Protein AF-A0A0W8F3Y7-F1 (afdb_monomer_lite)

pLDDT: mean 77.77, std 23.6, range [29.72, 98.12]

Organism: NCBI:txid938273

Radius of gyration: 22.34 Å; chains: 1; bounding box: 71×64×34 Å

Sequence (129 aa):
MCTASTTAFIDRTITTGDDGIITVHLSLPEGMIGGIIELIPAGFEYLGTSHADDQTQQQGQRIRFAIIGENTVTYSLRGEGTPRITGSVLDLTTGEEEEIIPGQKSPAPAVILAGAITLAVLIFRRRYS

Foldseek 3Di:
DDDDPPPWQWAWEWEADPVQKIKIKIFTPAQFFWKKKKAWDPQKDWPFWPADPVQWDDDPRIIMGGDGRDRMIMTIMGGPDDTPMFIKIAGPVVRDIDRGNDHYDYDDPPPPPPDDDDDDDDPDDDDDD

Secondary structure (DSSP, 8-state):
----------EEEEEE-TTSEEEEEEE--TT-EEEEEEEPPTT-EEEEESS-GGGEEEETTEEEEEEES-SEEEEEEE-SS----EEEEEETTT--EES---EEEPPPP--------------------

Structure (mmCIF, N/CA/C/O backbone):
data_AF-A0A0W8F3Y7-F1
#
_entry.id   AF-A0A0W8F3Y7-F1
#
loop_
_atom_site.group_PDB
_atom_site.id
_atom_site.type_symbol
_atom_site.label_atom_id
_atom_site.label_alt_id
_atom_site.label_comp_id
_atom_site.label_asym_id
_atom_site.label_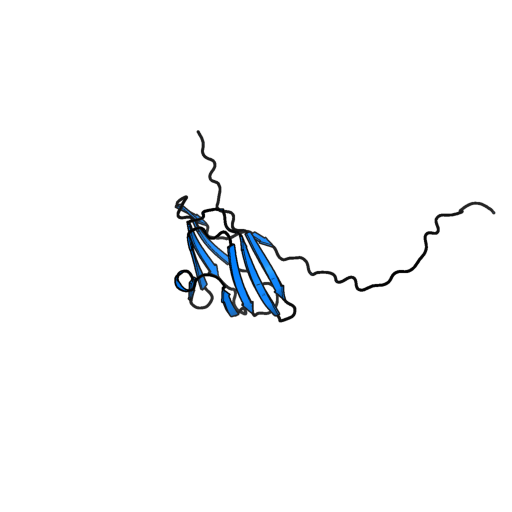entity_id
_atom_site.label_seq_id
_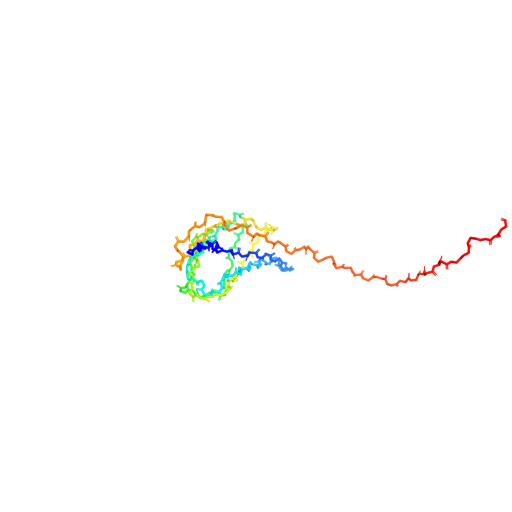atom_site.pdbx_PDB_ins_code
_atom_site.Cartn_x
_atom_site.Cartn_y
_atom_site.Cartn_z
_atom_site.occupancy
_atom_site.B_iso_or_equiv
_atom_site.auth_seq_id
_atom_site.auth_comp_id
_atom_site.auth_asym_id
_atom_site.auth_atom_id
_atom_site.pdbx_PDB_model_num
ATOM 1 N N . MET A 1 1 ? -23.951 21.459 18.114 1.00 46.59 1 MET A N 1
ATOM 2 C CA . MET A 1 1 ? -22.501 21.205 18.012 1.00 46.59 1 MET A CA 1
ATOM 3 C C . MET A 1 1 ? -22.260 20.813 16.568 1.00 46.59 1 MET A C 1
ATOM 5 O O . MET A 1 1 ? -22.844 19.828 16.145 1.00 46.59 1 MET A O 1
ATOM 9 N N . CYS A 1 2 ? -21.561 21.630 15.783 1.00 36.22 2 CYS A N 1
ATOM 10 C CA . CYS A 1 2 ? -21.225 21.263 14.408 1.00 36.22 2 CYS A CA 1
ATOM 11 C C . CYS A 1 2 ? -19.988 20.368 14.478 1.00 36.22 2 CYS A C 1
ATOM 13 O O . CYS A 1 2 ? -18.923 20.841 14.863 1.00 36.22 2 CYS A O 1
ATOM 15 N N . THR A 1 3 ? -20.136 19.079 14.199 1.00 40.56 3 THR A N 1
ATOM 16 C CA . THR A 1 3 ? -18.996 18.185 13.992 1.00 40.56 3 THR A CA 1
ATOM 17 C C . THR A 1 3 ? -18.361 18.556 12.658 1.00 40.56 3 THR A C 1
ATOM 19 O O . THR A 1 3 ? -19.031 18.529 11.628 1.00 40.56 3 THR A O 1
ATOM 22 N N . ALA A 1 4 ? -17.096 18.971 12.676 1.00 44.69 4 ALA A N 1
ATOM 23 C CA . ALA A 1 4 ? -16.308 19.049 11.455 1.00 44.69 4 ALA A CA 1
ATOM 24 C C . ALA A 1 4 ? -16.085 17.613 10.947 1.00 44.69 4 ALA A C 1
ATOM 26 O O . ALA A 1 4 ? -15.658 16.769 11.735 1.00 44.69 4 ALA A O 1
ATOM 27 N N . SER A 1 5 ? -16.405 17.333 9.676 1.00 39.34 5 SER A N 1
ATOM 28 C CA . SER A 1 5 ? -15.957 16.108 8.995 1.00 39.34 5 SER A CA 1
ATOM 29 C C . SER A 1 5 ? -14.438 16.156 8.931 1.00 39.34 5 SER A C 1
ATOM 31 O O . SER A 1 5 ? -13.870 17.015 8.254 1.00 39.34 5 SER A O 1
ATOM 33 N N . THR A 1 6 ? -13.782 15.274 9.674 1.00 42.25 6 THR A N 1
ATOM 34 C CA . THR A 1 6 ? -12.367 14.989 9.468 1.00 42.25 6 THR A CA 1
ATOM 35 C C . THR A 1 6 ? -12.306 13.960 8.353 1.00 42.25 6 THR A C 1
ATOM 37 O O . THR A 1 6 ? -12.417 12.770 8.619 1.00 42.25 6 THR A O 1
ATOM 40 N N . THR A 1 7 ? -12.162 14.438 7.118 1.00 50.47 7 THR A N 1
ATOM 41 C CA . THR A 1 7 ? -11.756 13.620 5.972 1.00 50.47 7 THR A CA 1
ATOM 42 C C . THR A 1 7 ? -10.598 12.704 6.380 1.00 50.47 7 THR A C 1
ATOM 44 O O . THR A 1 7 ? -9.612 13.172 6.962 1.00 50.47 7 THR A O 1
ATOM 47 N N . ALA A 1 8 ? -10.706 11.407 6.087 1.00 58.44 8 ALA A N 1
ATOM 48 C CA . ALA A 1 8 ? -9.638 10.438 6.302 1.00 58.44 8 ALA A CA 1
ATOM 49 C C . ALA A 1 8 ? -8.455 10.733 5.360 1.00 58.44 8 ALA A C 1
ATOM 51 O O . ALA A 1 8 ? -8.368 10.222 4.246 1.00 58.44 8 ALA A O 1
ATOM 52 N N . PHE A 1 9 ? -7.519 11.575 5.800 1.00 69.94 9 PHE A N 1
ATOM 53 C CA . PHE A 1 9 ? -6.305 11.856 5.037 1.00 69.94 9 PHE A CA 1
ATOM 54 C C . PHE A 1 9 ? -5.340 10.669 5.130 1.00 69.94 9 PHE A C 1
ATOM 56 O O . PHE A 1 9 ? -4.679 10.472 6.148 1.00 69.94 9 PHE A O 1
ATOM 63 N N . ILE A 1 10 ? -5.255 9.884 4.055 1.00 83.88 10 ILE A N 1
ATOM 64 C CA . ILE A 1 10 ? -4.193 8.890 3.864 1.00 83.88 10 ILE A CA 1
ATOM 65 C C . ILE A 1 10 ? -2.988 9.577 3.219 1.00 83.88 10 ILE A C 1
ATOM 67 O O . ILE A 1 10 ? -3.080 10.103 2.104 1.00 83.88 10 ILE A O 1
ATOM 71 N N . ASP A 1 11 ? -1.837 9.510 3.885 1.00 87.56 11 ASP A N 1
ATOM 72 C CA . ASP A 1 11 ? -0.567 9.979 3.330 1.00 87.56 11 ASP A CA 1
ATOM 73 C C . ASP A 1 11 ? 0.165 8.832 2.625 1.00 87.56 11 ASP A C 1
ATOM 75 O O . ASP A 1 11 ? 0.425 7.792 3.230 1.00 87.56 11 ASP A O 1
ATOM 79 N N . ARG A 1 12 ? 0.566 9.029 1.361 1.00 90.44 12 ARG A N 1
ATOM 80 C CA . ARG A 1 12 ? 1.399 8.077 0.609 1.00 90.44 12 ARG A CA 1
ATOM 81 C C . ARG A 1 12 ? 2.818 8.611 0.447 1.00 90.44 12 ARG A C 1
ATOM 83 O O . ARG A 1 12 ? 3.048 9.647 -0.182 1.00 90.44 12 ARG A O 1
ATOM 90 N N . THR A 1 13 ? 3.783 7.843 0.935 1.00 91.62 13 THR A N 1
ATOM 91 C CA . THR A 1 13 ? 5.215 8.064 0.700 1.00 91.62 13 THR A CA 1
ATOM 92 C C . THR A 1 13 ? 5.760 6.973 -0.216 1.00 91.62 13 THR A C 1
ATOM 94 O O . THR A 1 13 ? 5.465 5.798 -0.016 1.00 91.62 13 THR A O 1
ATOM 97 N N . ILE A 1 14 ? 6.540 7.349 -1.232 1.00 93.94 14 ILE A N 1
ATOM 98 C CA . ILE A 1 14 ? 7.084 6.411 -2.229 1.00 93.94 14 ILE A CA 1
ATOM 99 C C . ILE A 1 14 ? 8.604 6.497 -2.224 1.00 93.94 14 ILE A C 1
ATOM 101 O O . ILE A 1 14 ? 9.136 7.523 -2.617 1.00 93.94 14 ILE A O 1
ATOM 105 N N . THR A 1 15 ? 9.305 5.430 -1.859 1.00 94.38 15 THR A N 1
ATOM 106 C CA . THR A 1 15 ? 10.775 5.391 -1.835 1.00 94.38 15 THR A CA 1
ATOM 107 C C . THR A 1 15 ? 11.291 4.375 -2.842 1.00 94.38 15 THR A C 1
ATOM 109 O O . THR A 1 15 ? 10.844 3.234 -2.836 1.00 94.38 15 THR A O 1
ATOM 112 N N . THR A 1 16 ? 12.261 4.758 -3.668 1.00 94.75 16 THR A N 1
ATOM 113 C CA . THR A 1 16 ? 12.959 3.833 -4.573 1.00 94.75 16 THR A CA 1
ATOM 114 C C . THR A 1 16 ? 14.293 3.430 -3.952 1.00 94.75 16 THR A C 1
ATOM 116 O O . THR A 1 16 ? 15.091 4.301 -3.608 1.00 94.75 16 THR A O 1
ATOM 119 N N . GLY A 1 17 ? 14.511 2.128 -3.776 1.00 89.62 17 GLY A N 1
ATOM 120 C CA . GLY A 1 17 ? 15.787 1.563 -3.345 1.00 89.62 17 GLY A CA 1
ATOM 121 C C . GLY A 1 17 ? 16.794 1.466 -4.492 1.00 89.62 17 GLY A C 1
ATOM 122 O O . GLY A 1 17 ? 16.425 1.475 -5.667 1.00 89.62 17 GLY A O 1
ATOM 123 N N . ASP A 1 18 ? 18.076 1.331 -4.147 1.00 87.94 18 ASP A N 1
ATOM 124 C CA . ASP A 1 18 ? 19.169 1.164 -5.121 1.00 87.94 18 ASP A CA 1
ATOM 125 C C . ASP A 1 18 ? 19.051 -0.141 -5.938 1.00 87.94 18 ASP A C 1
ATOM 127 O O . ASP A 1 18 ? 19.656 -0.286 -6.997 1.00 87.94 18 ASP A O 1
ATOM 131 N N . ASP A 1 19 ? 18.250 -1.091 -5.454 1.00 88.62 19 ASP A N 1
ATOM 132 C CA . ASP A 1 19 ? 17.902 -2.357 -6.103 1.00 88.62 19 ASP A CA 1
ATOM 133 C C . ASP A 1 19 ? 16.739 -2.237 -7.109 1.00 88.62 19 ASP A C 1
ATOM 135 O O . ASP A 1 19 ? 16.311 -3.238 -7.693 1.00 88.62 19 ASP A O 1
ATOM 139 N N . GLY A 1 20 ? 16.212 -1.025 -7.309 1.00 86.94 20 GLY A N 1
ATOM 140 C CA . GLY A 1 20 ? 15.066 -0.759 -8.175 1.00 86.94 20 GLY A CA 1
ATOM 141 C C . GLY A 1 20 ? 13.725 -1.201 -7.583 1.00 86.94 20 GLY A C 1
ATOM 142 O O . GLY A 1 20 ? 12.715 -1.194 -8.291 1.00 86.94 20 GLY A O 1
ATO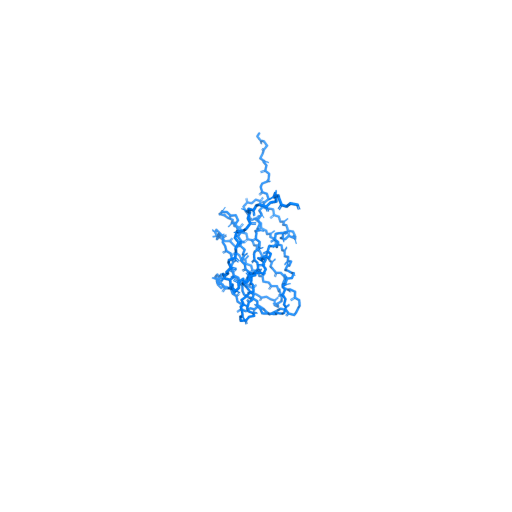M 143 N N . ILE A 1 21 ? 13.681 -1.592 -6.303 1.00 96.25 21 ILE A N 1
ATOM 144 C CA . ILE A 1 21 ? 12.427 -1.862 -5.601 1.00 96.25 21 ILE A CA 1
ATOM 145 C C . ILE A 1 21 ? 11.837 -0.541 -5.120 1.00 96.25 21 ILE A C 1
ATOM 147 O O . ILE A 1 21 ? 12.481 0.267 -4.452 1.00 96.25 21 ILE A O 1
ATOM 151 N N . ILE A 1 22 ? 10.568 -0.327 -5.444 1.00 97.31 22 ILE A N 1
ATOM 152 C CA . ILE A 1 22 ? 9.806 0.836 -5.013 1.00 97.31 22 ILE A CA 1
ATOM 153 C C . ILE A 1 22 ? 8.960 0.418 -3.817 1.00 97.31 22 ILE A C 1
ATOM 155 O O . ILE A 1 22 ? 8.085 -0.433 -3.936 1.00 97.31 22 ILE A O 1
ATOM 159 N N . THR A 1 23 ? 9.206 1.022 -2.664 1.00 97.12 23 THR A N 1
ATOM 160 C CA . THR A 1 23 ? 8.409 0.833 -1.452 1.00 97.12 23 THR A CA 1
ATOM 161 C C . THR A 1 23 ? 7.376 1.944 -1.348 1.00 97.12 23 THR A C 1
ATOM 163 O O . THR A 1 23 ? 7.725 3.124 -1.324 1.00 97.12 23 THR A O 1
ATOM 166 N N . VAL A 1 24 ? 6.105 1.568 -1.261 1.00 96.12 24 VAL A N 1
ATOM 167 C CA . VAL A 1 24 ? 4.989 2.478 -1.012 1.00 96.12 24 VAL A CA 1
ATOM 168 C C . VAL A 1 24 ? 4.526 2.295 0.424 1.00 96.12 24 VAL A C 1
ATOM 170 O O . VAL A 1 24 ? 4.165 1.190 0.827 1.00 96.12 24 VAL A O 1
ATOM 173 N N . HIS A 1 25 ? 4.540 3.381 1.188 1.00 95.12 25 HIS A N 1
ATOM 174 C CA . HIS A 1 25 ? 4.088 3.427 2.571 1.00 95.12 25 HIS A CA 1
ATOM 175 C C . HIS A 1 25 ? 2.852 4.319 2.676 1.00 95.12 25 HIS A C 1
ATOM 177 O O . HIS A 1 25 ? 2.906 5.493 2.301 1.00 95.12 25 HIS A O 1
ATOM 183 N N . LEU A 1 26 ? 1.756 3.749 3.166 1.00 93.69 26 LEU A N 1
ATOM 184 C CA . LEU A 1 26 ? 0.517 4.445 3.483 1.00 93.69 26 LEU A CA 1
ATOM 185 C C . LEU A 1 26 ? 0.453 4.664 4.991 1.00 93.69 26 LEU A C 1
ATOM 187 O O . LEU A 1 26 ? 0.490 3.686 5.737 1.00 93.69 26 LEU A O 1
ATOM 191 N N . SER A 1 27 ? 0.330 5.917 5.418 1.00 91.81 27 SER A N 1
ATOM 192 C CA . SER A 1 27 ? -0.015 6.270 6.797 1.00 91.81 27 SER A CA 1
ATOM 193 C C . SER A 1 27 ? -1.520 6.480 6.890 1.00 91.81 27 SER A C 1
ATOM 195 O O . SER A 1 27 ? -2.092 7.225 6.092 1.00 91.81 27 SER A O 1
ATOM 197 N N . LEU A 1 28 ? -2.149 5.815 7.854 1.00 90.12 28 LEU A N 1
ATOM 198 C CA . LEU A 1 28 ? -3.596 5.757 8.024 1.00 90.12 28 LEU A CA 1
ATOM 199 C C . LEU A 1 28 ? -4.018 6.481 9.311 1.00 90.12 28 LEU A C 1
ATOM 201 O O . LEU A 1 28 ? -3.256 6.477 10.288 1.00 90.12 28 LEU A O 1
ATOM 205 N N . PRO A 1 29 ? -5.224 7.075 9.352 1.00 87.56 29 PRO A N 1
ATOM 206 C CA . PRO A 1 29 ? -5.797 7.597 10.586 1.00 87.56 29 PRO A CA 1
ATOM 207 C C . PRO A 1 29 ? -5.847 6.535 11.693 1.00 87.56 29 PRO A C 1
ATOM 209 O O . PRO A 1 29 ? -6.061 5.348 11.441 1.00 87.56 29 PRO A O 1
ATOM 212 N N . GLU A 1 30 ? -5.666 6.961 12.942 1.00 88.94 30 GLU A N 1
ATOM 213 C CA . GLU A 1 30 ? -5.750 6.055 14.086 1.00 88.94 30 GLU A CA 1
ATOM 214 C C . GLU A 1 30 ? -7.151 5.446 14.213 1.00 88.94 30 GLU A C 1
ATOM 216 O O . GLU A 1 30 ? -8.152 6.160 14.198 1.00 88.94 30 GLU A O 1
ATOM 221 N N . GLY A 1 31 ? -7.217 4.118 14.351 1.00 88.44 31 GLY A N 1
ATOM 222 C CA . GLY A 1 31 ? -8.478 3.400 14.534 1.00 88.44 31 GLY A CA 1
ATOM 223 C C . GLY A 1 31 ? -9.353 3.316 13.283 1.00 88.44 31 GLY A C 1
ATOM 224 O O . GLY A 1 31 ? -10.522 2.950 13.402 1.00 88.44 31 GLY A O 1
ATOM 225 N N . MET A 1 32 ? -8.814 3.636 12.101 1.00 88.44 32 MET A N 1
ATOM 226 C CA . MET A 1 32 ? -9.540 3.508 10.839 1.00 88.44 32 MET A CA 1
ATOM 227 C C . MET A 1 32 ? -10.046 2.072 10.642 1.00 88.44 32 MET A C 1
ATOM 229 O O . MET A 1 32 ? -9.311 1.102 10.826 1.00 88.44 32 MET A O 1
ATOM 233 N N . ILE A 1 33 ? -11.304 1.940 10.224 1.00 93.38 33 ILE A N 1
ATOM 234 C CA . ILE A 1 33 ? -11.889 0.679 9.764 1.00 93.38 33 ILE A CA 1
ATOM 235 C C . ILE A 1 33 ? -12.440 0.949 8.375 1.00 93.38 33 ILE A C 1
ATOM 237 O O . ILE A 1 33 ? -13.236 1.868 8.208 1.00 93.38 33 ILE A O 1
ATOM 241 N N . GLY A 1 34 ? -12.021 0.190 7.367 1.00 93.25 34 GLY A N 1
ATOM 242 C CA . GLY A 1 34 ? -12.340 0.564 5.998 1.00 93.25 34 GLY A CA 1
ATOM 243 C C . GLY A 1 34 ? -11.687 -0.273 4.915 1.00 93.25 34 GLY A C 1
ATOM 244 O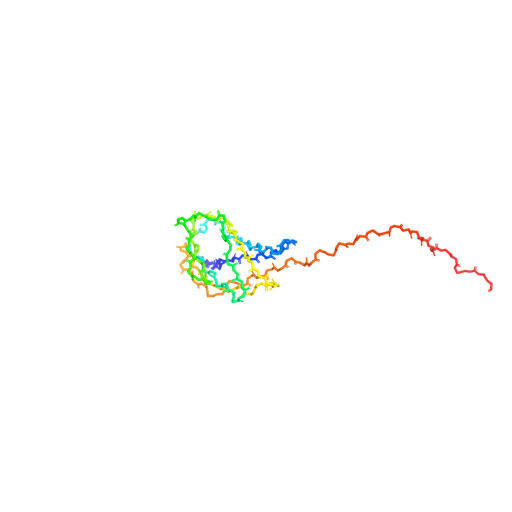 O . GLY A 1 34 ? -11.191 -1.374 5.149 1.00 93.25 34 GLY A O 1
ATOM 245 N N . GLY A 1 35 ? -11.710 0.272 3.703 1.00 93.25 35 GLY A N 1
ATOM 246 C CA . GLY A 1 35 ? -11.087 -0.316 2.528 1.00 93.25 35 GLY A CA 1
ATOM 247 C C . GLY A 1 35 ? -10.245 0.701 1.772 1.00 93.25 35 GLY A C 1
ATOM 248 O O . GLY A 1 35 ? -10.648 1.849 1.609 1.00 93.25 35 GLY A O 1
ATOM 249 N N . ILE A 1 36 ? -9.095 0.262 1.271 1.00 94.19 36 ILE A N 1
ATOM 250 C CA . ILE A 1 36 ? -8.241 1.046 0.375 1.00 94.19 36 ILE A CA 1
ATOM 251 C C . ILE A 1 36 ? -8.090 0.271 -0.927 1.00 94.19 36 ILE A C 1
ATOM 253 O O . ILE A 1 36 ? -7.740 -0.910 -0.920 1.00 94.19 36 ILE A O 1
ATOM 257 N N . ILE A 1 37 ? -8.335 0.934 -2.053 1.00 94.94 37 ILE A N 1
ATOM 258 C CA . ILE A 1 37 ? -8.081 0.391 -3.384 1.00 94.94 37 ILE A CA 1
ATOM 259 C C . ILE A 1 37 ? -6.933 1.176 -4.002 1.00 94.94 37 ILE A C 1
ATOM 261 O O . ILE A 1 37 ? -7.083 2.361 -4.263 1.00 94.94 37 ILE A O 1
ATOM 265 N N . GLU A 1 38 ? -5.824 0.504 -4.303 1.00 94.50 38 GLU A N 1
ATOM 266 C CA . GLU A 1 38 ? -4.702 1.068 -5.056 1.00 94.50 38 GLU A CA 1
ATOM 267 C C . GLU A 1 38 ? -4.728 0.557 -6.502 1.00 94.50 38 GLU A C 1
ATOM 269 O O . GLU A 1 38 ? -4.843 -0.643 -6.767 1.00 94.50 38 GLU A O 1
ATOM 274 N N . LEU A 1 39 ? -4.620 1.477 -7.455 1.00 95.00 39 LEU A N 1
ATOM 275 C CA . LEU A 1 39 ? -4.496 1.222 -8.885 1.00 95.00 39 LEU A CA 1
ATOM 276 C C . LEU A 1 39 ? -3.060 1.519 -9.310 1.00 95.00 39 LEU A C 1
ATOM 278 O O . LEU A 1 39 ? -2.634 2.675 -9.416 1.00 95.00 39 LEU A O 1
ATOM 282 N N . ILE A 1 40 ? -2.325 0.444 -9.563 1.00 95.88 40 ILE A N 1
ATOM 283 C CA . ILE A 1 40 ? -0.940 0.474 -10.009 1.00 95.88 40 ILE A CA 1
ATOM 284 C C . ILE A 1 40 ? -0.900 0.826 -11.502 1.00 95.88 40 ILE A C 1
ATOM 286 O O . ILE A 1 40 ? -1.600 0.198 -12.298 1.00 95.88 40 ILE A O 1
ATOM 290 N N . PRO A 1 41 ? -0.110 1.829 -11.919 1.00 95.19 41 PRO A N 1
ATOM 291 C CA . PRO A 1 41 ? 0.001 2.174 -13.329 1.00 95.19 41 PRO A CA 1
ATOM 292 C C . PRO A 1 41 ? 0.675 1.052 -14.130 1.00 95.19 41 PRO A C 1
ATOM 294 O O . PRO A 1 41 ? 1.503 0.298 -13.618 1.00 95.19 41 PRO A O 1
ATOM 297 N N . ALA A 1 42 ? 0.352 0.967 -15.421 1.00 95.25 42 ALA A N 1
ATOM 298 C CA . ALA A 1 42 ? 1.030 0.053 -16.333 1.00 95.25 42 ALA A CA 1
ATOM 299 C C . ALA A 1 42 ? 2.551 0.298 -16.344 1.00 95.25 42 ALA A C 1
ATOM 301 O O . ALA A 1 42 ? 3.011 1.430 -16.196 1.00 95.25 42 ALA A O 1
ATOM 302 N N . GLY A 1 43 ? 3.326 -0.771 -16.540 1.00 95.38 43 GLY A N 1
ATOM 303 C CA . GLY A 1 43 ? 4.791 -0.730 -16.453 1.00 95.38 43 GLY A CA 1
ATOM 304 C C . GLY A 1 43 ? 5.343 -0.933 -15.040 1.00 95.38 43 GLY A C 1
ATOM 305 O O . GLY A 1 43 ? 6.558 -1.024 -14.889 1.00 95.38 43 GLY A O 1
ATOM 306 N N . PHE A 1 44 ? 4.470 -1.061 -14.034 1.00 96.62 44 PHE A N 1
ATOM 307 C CA . PHE A 1 44 ? 4.842 -1.438 -12.676 1.00 96.62 44 PHE A CA 1
ATOM 308 C C . PHE A 1 44 ? 4.249 -2.800 -12.306 1.00 96.62 44 PHE A C 1
ATOM 310 O O . PHE A 1 44 ? 3.081 -3.091 -12.569 1.00 96.62 44 PHE A O 1
ATOM 317 N N . GLU A 1 45 ? 5.071 -3.632 -11.682 1.00 96.62 45 GLU A N 1
ATOM 318 C CA . GLU A 1 45 ? 4.728 -4.950 -11.162 1.00 96.62 45 GLU A CA 1
ATOM 319 C C . GLU A 1 45 ? 4.550 -4.870 -9.646 1.00 96.62 45 GLU A C 1
ATOM 321 O O . GLU A 1 45 ? 5.378 -4.279 -8.956 1.00 96.62 45 GLU A O 1
ATOM 326 N N . TYR A 1 46 ? 3.483 -5.469 -9.121 1.00 97.44 46 TYR A N 1
ATOM 327 C CA . TYR A 1 46 ? 3.285 -5.620 -7.682 1.00 97.44 46 TYR A CA 1
ATOM 328 C C . TYR A 1 46 ? 4.079 -6.818 -7.162 1.00 97.44 46 TYR A C 1
ATOM 330 O O . TYR A 1 46 ? 3.880 -7.935 -7.634 1.00 97.44 46 TYR A O 1
ATOM 338 N N . LEU A 1 47 ? 4.962 -6.583 -6.190 1.00 97.31 47 LEU A N 1
ATOM 339 C CA . LEU A 1 47 ? 5.829 -7.615 -5.613 1.00 97.31 47 LEU A CA 1
ATOM 340 C C . LEU A 1 47 ? 5.265 -8.231 -4.328 1.00 97.31 47 LEU A C 1
ATOM 342 O O . LEU A 1 47 ? 5.712 -9.302 -3.926 1.00 97.31 47 LEU A O 1
ATOM 346 N N . GLY A 1 48 ? 4.320 -7.554 -3.674 1.00 96.94 48 GLY A N 1
ATOM 347 C CA . GLY A 1 48 ? 3.725 -8.008 -2.419 1.00 96.94 48 GLY A CA 1
ATOM 348 C C . GLY A 1 48 ? 3.549 -6.895 -1.391 1.00 96.94 48 GLY A C 1
ATOM 349 O O . GLY A 1 48 ? 3.847 -5.724 -1.636 1.00 96.94 48 GLY A O 1
ATOM 350 N N . THR A 1 49 ? 3.059 -7.281 -0.219 1.00 97.88 49 THR A N 1
ATOM 351 C CA . THR A 1 49 ? 2.833 -6.414 0.940 1.00 97.88 49 THR A CA 1
ATOM 352 C C . THR A 1 49 ? 3.211 -7.147 2.220 1.00 97.88 49 THR A C 1
ATOM 354 O O . THR A 1 49 ? 3.266 -8.372 2.240 1.00 97.88 49 THR A O 1
ATOM 357 N N . SER A 1 50 ? 3.470 -6.394 3.288 1.00 91.44 50 SER A N 1
ATOM 358 C CA . SER A 1 50 ? 3.528 -6.940 4.647 1.00 91.44 50 SER A CA 1
ATOM 359 C C . SER A 1 50 ? 2.157 -6.992 5.331 1.00 91.44 50 SER A C 1
ATOM 361 O O . SER A 1 50 ? 2.081 -7.407 6.485 1.00 91.44 50 SER A O 1
ATOM 363 N N . HIS A 1 51 ? 1.104 -6.495 4.674 1.00 96.19 51 HIS A N 1
ATOM 364 C CA . HIS A 1 51 ? -0.267 -6.561 5.177 1.00 96.19 51 HIS A CA 1
ATOM 365 C C . HIS A 1 51 ? -0.761 -8.008 5.209 1.00 96.19 51 HIS A C 1
ATOM 367 O O . HIS A 1 51 ? -0.258 -8.846 4.462 1.00 96.19 51 HIS A O 1
ATOM 373 N N . ALA A 1 52 ? -1.727 -8.311 6.075 1.00 96.00 52 ALA A N 1
ATOM 374 C CA . ALA A 1 52 ? -2.200 -9.681 6.232 1.00 96.00 52 ALA A CA 1
ATOM 375 C C . ALA A 1 52 ? -2.824 -10.213 4.926 1.00 96.00 52 ALA A C 1
ATOM 377 O O . ALA A 1 52 ? -3.557 -9.499 4.231 1.00 96.00 52 ALA A O 1
ATOM 378 N N . ASP A 1 53 ? -2.531 -11.472 4.590 1.00 94.69 53 ASP A N 1
ATOM 379 C CA . ASP A 1 53 ? -2.971 -12.099 3.334 1.00 94.69 53 ASP A CA 1
ATOM 380 C C . ASP A 1 53 ? -4.501 -12.207 3.240 1.00 94.69 53 ASP A C 1
ATOM 382 O O . ASP A 1 53 ? -5.073 -12.073 2.163 1.00 94.69 53 ASP A O 1
ATOM 386 N N . ASP A 1 54 ? -5.187 -12.416 4.365 1.00 96.25 54 ASP A N 1
ATOM 387 C CA . ASP A 1 54 ? -6.652 -12.467 4.449 1.00 96.25 54 ASP A CA 1
ATOM 388 C C . ASP A 1 54 ? -7.314 -11.079 4.421 1.00 96.25 54 ASP A C 1
ATOM 390 O O . ASP A 1 54 ? -8.526 -10.967 4.230 1.00 96.25 54 ASP A O 1
ATOM 394 N N . GLN A 1 55 ? -6.512 -10.022 4.542 1.00 97.25 55 GLN A N 1
ATOM 395 C CA . GLN A 1 55 ? -6.917 -8.624 4.427 1.00 97.25 55 GLN A CA 1
ATOM 396 C C . GLN A 1 55 ? -6.406 -7.967 3.136 1.00 97.25 55 GLN A C 1
ATOM 398 O O . GLN A 1 55 ? -6.611 -6.769 2.932 1.00 97.25 55 GLN A O 1
ATOM 403 N N . THR A 1 56 ? -5.761 -8.726 2.246 1.00 98.06 56 THR A N 1
ATOM 404 C CA . THR A 1 56 ? -5.202 -8.217 0.991 1.00 98.06 56 THR A CA 1
ATOM 405 C C . THR A 1 56 ? -5.724 -9.013 -0.194 1.00 98.06 56 THR A C 1
ATOM 407 O O . THR A 1 56 ? -5.732 -10.238 -0.201 1.00 98.06 56 THR A O 1
ATOM 410 N N . GLN A 1 57 ? -6.106 -8.322 -1.264 1.00 98.00 57 GLN A N 1
ATOM 411 C CA . GLN A 1 57 ? -6.398 -8.967 -2.537 1.00 98.00 57 GLN A CA 1
ATOM 412 C C . GLN A 1 57 ? -5.757 -8.208 -3.692 1.00 98.00 57 GLN A C 1
ATOM 414 O O . GLN A 1 57 ? -6.037 -7.031 -3.910 1.00 98.00 57 GLN A O 1
ATOM 419 N N . GLN A 1 58 ? -4.983 -8.915 -4.511 1.00 97.25 58 GLN A N 1
ATOM 420 C CA . GLN A 1 58 ? -4.514 -8.411 -5.795 1.00 97.25 58 GLN A CA 1
ATOM 421 C C . GLN A 1 58 ? -5.372 -8.968 -6.942 1.00 97.25 58 GLN A C 1
ATOM 423 O O . GLN A 1 58 ? -5.627 -10.167 -7.035 1.00 97.25 58 GLN A O 1
ATOM 428 N N . GLN A 1 59 ? -5.778 -8.095 -7.861 1.00 96.69 59 GLN A N 1
ATOM 429 C CA . GLN A 1 59 ? -6.398 -8.452 -9.132 1.00 96.69 59 GLN A CA 1
ATOM 430 C C . GLN A 1 59 ? -5.778 -7.613 -10.257 1.00 96.69 59 GLN A C 1
ATOM 432 O O . GLN A 1 59 ? -6.198 -6.486 -10.529 1.00 96.69 59 GLN A O 1
ATOM 437 N N . GLY A 1 60 ? -4.761 -8.165 -10.921 1.00 95.06 60 GLY A N 1
ATOM 438 C CA . GLY A 1 60 ? -3.993 -7.437 -11.931 1.00 95.06 60 GLY A CA 1
ATOM 439 C C . GLY A 1 60 ? -3.276 -6.231 -11.319 1.00 95.06 60 GLY A C 1
ATOM 440 O O . GLY A 1 60 ? -2.493 -6.387 -10.386 1.00 95.06 60 GLY A O 1
ATOM 441 N N . GLN A 1 61 ? -3.566 -5.038 -11.840 1.00 95.88 61 GLN A N 1
ATOM 442 C CA . GLN A 1 61 ? -3.038 -3.755 -11.353 1.00 95.88 61 GLN A CA 1
ATOM 443 C C . GLN A 1 61 ? -3.831 -3.165 -10.178 1.00 95.88 61 GLN A C 1
ATOM 445 O O . GLN A 1 61 ? -3.490 -2.096 -9.685 1.00 95.88 61 GLN A O 1
ATOM 450 N N . ARG A 1 62 ? -4.905 -3.822 -9.734 1.00 97.00 62 ARG A N 1
ATOM 451 C CA . ARG A 1 62 ? -5.715 -3.364 -8.607 1.00 97.00 62 ARG A CA 1
ATOM 452 C C . ARG A 1 62 ? -5.343 -4.139 -7.351 1.00 97.00 62 ARG A C 1
ATOM 454 O O . ARG A 1 62 ? -5.423 -5.365 -7.356 1.00 97.00 62 ARG A O 1
ATOM 461 N N . ILE A 1 63 ? -5.009 -3.431 -6.281 1.00 97.69 63 ILE A N 1
ATOM 462 C CA . ILE A 1 63 ? -4.762 -3.993 -4.953 1.00 97.69 63 ILE A CA 1
ATOM 463 C C . ILE A 1 63 ? -5.857 -3.477 -4.026 1.00 97.69 63 ILE A C 1
ATOM 465 O O . ILE A 1 63 ? -6.205 -2.301 -4.074 1.00 97.69 63 ILE A O 1
ATOM 469 N N . ARG A 1 64 ? -6.432 -4.360 -3.217 1.00 97.56 64 ARG A N 1
ATOM 470 C CA . ARG A 1 64 ? -7.446 -4.033 -2.216 1.00 97.56 64 ARG A CA 1
ATOM 471 C C . ARG A 1 64 ? -6.895 -4.393 -0.846 1.00 97.56 64 ARG A C 1
ATOM 473 O O . ARG A 1 64 ? -6.454 -5.526 -0.665 1.00 97.56 64 ARG A O 1
ATOM 480 N N . PHE A 1 65 ? -6.956 -3.453 0.083 1.00 97.56 65 PHE A N 1
ATOM 481 C CA . PHE A 1 65 ? -6.609 -3.648 1.484 1.00 97.56 65 PHE A CA 1
ATOM 482 C C . PHE A 1 65 ? -7.863 -3.461 2.332 1.00 97.56 65 PHE A C 1
ATOM 484 O O . PHE A 1 65 ? -8.552 -2.449 2.195 1.00 97.56 65 PHE A O 1
ATOM 491 N N . ALA A 1 66 ? -8.159 -4.430 3.191 1.00 97.50 66 ALA A N 1
ATOM 492 C CA . ALA A 1 66 ? -9.093 -4.265 4.293 1.00 97.50 66 ALA A CA 1
ATOM 493 C C . ALA A 1 66 ? -8.321 -3.723 5.499 1.00 97.50 66 ALA A C 1
ATOM 495 O O . ALA A 1 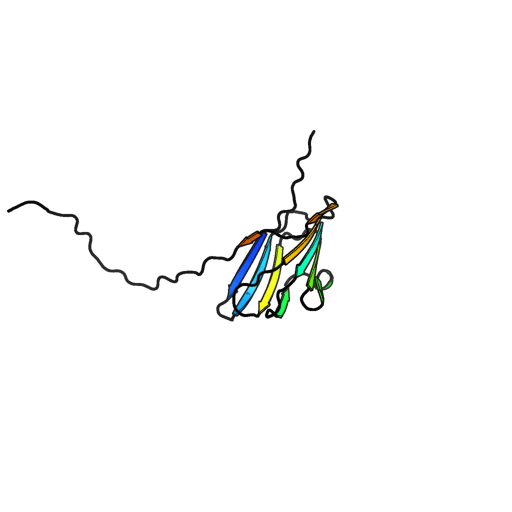66 ? -7.293 -4.290 5.867 1.00 97.50 66 ALA A O 1
ATOM 496 N N . ILE A 1 67 ? -8.813 -2.633 6.082 1.00 95.56 67 ILE A N 1
ATOM 497 C CA . ILE A 1 67 ? -8.217 -1.969 7.241 1.00 95.56 67 ILE A CA 1
ATOM 498 C C . ILE A 1 67 ? -9.119 -2.214 8.450 1.00 95.56 67 ILE A C 1
ATOM 500 O O . ILE A 1 67 ? -10.316 -1.919 8.411 1.00 95.56 67 ILE A O 1
ATOM 504 N N . ILE A 1 68 ? -8.551 -2.775 9.510 1.00 95.00 68 ILE A N 1
ATOM 505 C CA . ILE A 1 68 ? -9.182 -3.119 10.782 1.00 95.00 68 ILE A CA 1
ATOM 506 C C . ILE A 1 68 ? -8.305 -2.581 11.926 1.00 95.00 68 ILE A C 1
ATOM 508 O O . ILE A 1 68 ? -7.830 -3.313 12.794 1.00 95.00 68 ILE A O 1
ATOM 512 N N . GLY A 1 69 ? -8.110 -1.262 11.936 1.00 92.44 69 GLY A N 1
ATOM 513 C CA . GLY A 1 69 ? -7.375 -0.548 12.976 1.00 92.44 69 GLY A CA 1
ATOM 514 C C . GLY A 1 69 ? -5.868 -0.438 12.745 1.00 92.44 69 GLY A C 1
ATOM 515 O O . GLY A 1 69 ? -5.175 0.083 13.619 1.00 92.44 69 GLY A O 1
ATOM 516 N N . GLU A 1 70 ? -5.340 -0.891 11.604 1.00 93.88 70 GLU A N 1
ATOM 517 C CA . GLU A 1 70 ? -3.939 -0.664 11.262 1.00 93.88 70 GLU A CA 1
ATOM 518 C C . GLU A 1 70 ? -3.670 0.826 11.030 1.00 93.88 70 GLU A C 1
ATOM 520 O O . GLU A 1 70 ? -4.461 1.550 10.430 1.00 93.88 70 GLU A O 1
ATOM 525 N N . ASN A 1 71 ? -2.498 1.282 11.468 1.00 92.94 71 ASN A N 1
ATOM 526 C CA . ASN A 1 71 ? -2.045 2.655 11.242 1.00 92.94 71 ASN A CA 1
ATOM 527 C C . ASN A 1 71 ? -1.209 2.802 9.969 1.00 92.94 71 ASN A C 1
ATOM 529 O O . ASN A 1 71 ? -0.921 3.920 9.547 1.00 92.94 71 ASN A O 1
ATOM 533 N N . THR A 1 72 ? -0.761 1.689 9.386 1.00 93.75 72 THR A N 1
ATOM 534 C CA . THR A 1 72 ? 0.118 1.707 8.219 1.00 93.75 72 THR A CA 1
ATOM 535 C C . THR A 1 72 ? -0.111 0.509 7.320 1.00 93.75 72 THR A C 1
ATOM 537 O O . THR A 1 72 ? -0.260 -0.606 7.817 1.00 93.75 72 THR A O 1
ATOM 540 N N . VAL A 1 73 ? 0.020 0.716 6.013 1.00 95.75 73 VAL A N 1
ATOM 541 C CA . VAL A 1 73 ? 0.149 -0.358 5.019 1.00 95.75 73 VAL A CA 1
ATOM 542 C C . VAL A 1 73 ? 1.413 -0.115 4.208 1.00 95.75 73 VAL A C 1
ATOM 544 O O . VAL A 1 73 ? 1.679 1.006 3.780 1.00 95.75 73 VAL A O 1
ATOM 547 N N . THR A 1 74 ? 2.208 -1.162 3.986 1.00 97.25 74 THR A N 1
ATOM 548 C CA . THR A 1 74 ? 3.415 -1.081 3.152 1.00 97.25 74 THR A CA 1
ATOM 549 C C . THR A 1 74 ? 3.368 -2.133 2.060 1.00 97.25 74 THR A C 1
ATOM 551 O O . THR A 1 74 ? 3.109 -3.307 2.329 1.00 97.25 74 THR A O 1
ATOM 554 N N . TYR A 1 75 ? 3.636 -1.729 0.824 1.00 97.94 75 TYR A N 1
ATOM 555 C CA . TYR A 1 75 ? 3.743 -2.651 -0.298 1.00 97.94 75 TYR A CA 1
ATOM 556 C C . TYR A 1 75 ? 4.871 -2.276 -1.249 1.00 97.94 75 TYR A C 1
ATOM 558 O O . TYR A 1 75 ? 5.347 -1.141 -1.267 1.00 97.94 75 TYR A O 1
ATOM 566 N N . SER A 1 76 ? 5.306 -3.255 -2.034 1.00 98.12 76 SER A N 1
ATOM 567 C CA . SER A 1 76 ? 6.454 -3.123 -2.920 1.00 98.12 76 SER A CA 1
ATOM 568 C C . SER A 1 76 ? 6.046 -3.276 -4.376 1.00 98.12 76 SER A C 1
ATOM 570 O O . SER A 1 76 ? 5.236 -4.133 -4.732 1.00 98.12 76 SER A O 1
ATOM 572 N N . LEU A 1 77 ? 6.643 -2.444 -5.221 1.00 98.06 77 LEU A N 1
ATOM 573 C CA . LEU A 1 77 ? 6.507 -2.463 -6.667 1.00 98.06 77 LEU A CA 1
ATOM 574 C C . LEU A 1 77 ? 7.885 -2.600 -7.323 1.00 98.06 77 LEU A C 1
ATOM 576 O O . LEU A 1 77 ? 8.910 -2.255 -6.733 1.00 98.06 77 LEU A O 1
ATOM 580 N N . ARG A 1 78 ? 7.901 -3.037 -8.579 1.00 96.94 78 ARG A N 1
ATOM 581 C CA . ARG A 1 78 ? 9.057 -2.955 -9.477 1.00 96.94 78 ARG A CA 1
ATOM 582 C C . ARG A 1 78 ? 8.659 -2.233 -10.753 1.00 96.94 78 ARG A C 1
ATOM 584 O O . ARG A 1 78 ? 7.602 -2.511 -11.304 1.00 96.94 78 ARG A O 1
ATOM 591 N N . GLY A 1 79 ? 9.504 -1.329 -11.227 1.00 94.31 79 GLY A N 1
ATOM 592 C CA . GLY A 1 79 ? 9.287 -0.578 -12.459 1.00 94.31 79 GLY A CA 1
ATOM 593 C C . GLY A 1 79 ? 10.269 0.581 -12.572 1.00 94.31 79 GLY A C 1
ATOM 594 O O . GLY A 1 79 ? 11.034 0.846 -11.648 1.00 94.31 79 GLY A O 1
ATOM 595 N N . GLU A 1 80 ? 10.239 1.271 -13.705 1.00 92.50 80 GLU A N 1
ATOM 596 C CA . GLU A 1 80 ? 11.123 2.407 -13.967 1.00 92.50 80 GLU A CA 1
ATOM 597 C C . GLU A 1 80 ? 10.479 3.727 -13.521 1.00 92.50 80 GLU A C 1
ATOM 599 O O . GLU A 1 80 ? 9.347 4.048 -13.891 1.00 92.50 80 GLU A O 1
ATOM 604 N N . GLY A 1 81 ? 11.227 4.530 -12.762 1.00 90.25 81 GLY A N 1
ATOM 605 C CA . GLY A 1 81 ? 10.785 5.841 -12.283 1.00 90.25 81 GLY A CA 1
ATOM 606 C C . GLY A 1 81 ? 9.805 5.792 -11.103 1.00 90.25 81 GLY A C 1
ATOM 607 O O . GLY A 1 81 ? 9.709 4.808 -10.374 1.00 90.25 81 GLY A O 1
ATOM 608 N N . THR A 1 82 ? 9.093 6.900 -10.880 1.00 90.62 82 THR A N 1
ATOM 609 C CA . THR A 1 82 ? 8.147 7.043 -9.762 1.00 90.62 82 THR A CA 1
ATOM 610 C C . THR A 1 82 ? 6.715 6.770 -10.235 1.00 90.62 82 THR A C 1
ATOM 612 O O . THR A 1 82 ? 6.225 7.488 -11.113 1.00 90.62 82 THR A O 1
ATOM 615 N N . PRO A 1 83 ? 6.001 5.783 -9.664 1.00 91.75 83 PRO A N 1
ATOM 616 C CA . PRO A 1 83 ? 4.654 5.446 -10.100 1.00 91.75 83 PRO A CA 1
ATOM 617 C C . PRO A 1 83 ? 3.644 6.528 -9.701 1.00 91.75 83 PRO A C 1
ATOM 619 O O . PRO A 1 83 ? 3.587 6.989 -8.557 1.00 91.75 83 PRO A O 1
ATOM 622 N N . ARG A 1 84 ? 2.774 6.896 -10.646 1.00 92.00 84 ARG A N 1
ATOM 623 C CA . ARG A 1 84 ? 1.553 7.657 -10.361 1.00 92.00 84 ARG A CA 1
ATOM 624 C C . ARG A 1 84 ? 0.453 6.678 -9.962 1.00 92.00 84 ARG A C 1
ATOM 626 O O . ARG A 1 84 ? -0.228 6.123 -10.818 1.00 92.00 84 ARG A O 1
ATOM 633 N N . ILE A 1 85 ? 0.322 6.461 -8.662 1.00 91.69 85 ILE A N 1
ATOM 634 C CA . ILE A 1 85 ? -0.661 5.552 -8.084 1.00 91.69 85 ILE A CA 1
ATOM 635 C C . ILE A 1 85 ? -1.947 6.344 -7.853 1.00 91.69 85 ILE A C 1
ATOM 637 O O . ILE A 1 85 ? -1.916 7.461 -7.335 1.00 91.69 85 ILE A O 1
ATOM 641 N N . THR A 1 86 ? -3.065 5.774 -8.283 1.00 90.50 86 THR A N 1
ATOM 642 C CA . THR A 1 86 ? -4.414 6.322 -8.070 1.00 90.50 86 THR A CA 1
ATOM 643 C C . THR A 1 86 ? -5.227 5.314 -7.282 1.00 90.50 86 THR A C 1
ATOM 645 O O . THR A 1 86 ? -4.791 4.179 -7.129 1.00 90.50 86 THR A O 1
ATOM 648 N N . GLY A 1 87 ? -6.389 5.694 -6.770 1.00 90.06 87 GLY A N 1
ATOM 649 C CA . GLY A 1 87 ? -7.121 4.792 -5.900 1.00 90.06 87 GLY A CA 1
ATOM 650 C C . GLY A 1 87 ? -8.181 5.491 -5.084 1.00 90.06 87 GLY A C 1
ATOM 651 O O . GLY A 1 87 ? -8.186 6.719 -5.018 1.00 90.06 87 GLY A O 1
ATOM 652 N N . SER A 1 88 ? -9.021 4.687 -4.445 1.00 89.38 88 SER A N 1
ATOM 653 C CA . SER A 1 88 ? -10.100 5.149 -3.584 1.00 89.38 88 SER A CA 1
ATOM 654 C C . SER A 1 88 ? -9.947 4.634 -2.159 1.00 89.38 88 SER A C 1
ATOM 656 O O . SER A 1 88 ? -9.291 3.618 -1.906 1.00 89.38 88 SER A O 1
ATOM 658 N N . VAL A 1 89 ? -10.576 5.342 -1.231 1.00 90.75 89 VAL A N 1
ATOM 659 C CA . VAL A 1 89 ? -10.698 4.955 0.170 1.00 90.75 89 VAL A CA 1
ATOM 660 C C . VAL A 1 89 ? -12.167 4.952 0.570 1.00 90.75 89 VAL A C 1
ATOM 662 O O . VAL A 1 89 ? -12.924 5.833 0.176 1.00 90.75 89 VAL A O 1
ATOM 665 N N . LEU A 1 90 ? -12.554 3.953 1.354 1.00 90.19 90 LEU A N 1
ATOM 666 C CA . LEU A 1 90 ? -13.825 3.888 2.059 1.00 90.19 90 LEU A CA 1
ATOM 667 C C . LEU A 1 90 ? -13.530 3.824 3.554 1.00 90.19 90 LEU A C 1
ATOM 669 O O . LEU A 1 90 ? -12.935 2.849 4.017 1.00 90.19 90 LEU A O 1
ATOM 673 N N . ASP A 1 91 ? -13.967 4.829 4.301 1.00 88.94 91 ASP A N 1
ATOM 674 C CA . ASP A 1 91 ? -13.946 4.821 5.758 1.00 88.94 91 ASP A CA 1
ATOM 675 C C . ASP A 1 91 ? -15.306 4.330 6.269 1.00 88.94 91 ASP A C 1
ATOM 677 O O . ASP A 1 91 ? -16.339 4.969 6.086 1.00 88.94 91 ASP A O 1
ATOM 681 N N . LEU A 1 92 ? -15.327 3.161 6.905 1.00 88.56 92 LEU A N 1
ATOM 682 C CA . LEU A 1 92 ? -16.539 2.559 7.463 1.00 88.56 92 LEU A CA 1
ATOM 683 C C . LEU A 1 92 ? -16.883 3.096 8.859 1.00 88.56 92 LEU A C 1
ATOM 685 O O . LEU A 1 92 ? -17.961 2.792 9.369 1.00 88.56 92 LEU A O 1
ATOM 689 N N . THR A 1 93 ? -16.004 3.880 9.485 1.00 84.88 93 THR A N 1
ATOM 690 C CA . THR A 1 93 ? -16.292 4.558 10.757 1.00 84.88 93 THR A CA 1
ATOM 691 C C . THR A 1 93 ? -17.133 5.814 10.541 1.00 84.88 93 THR A C 1
ATOM 693 O O . THR A 1 93 ? -18.018 6.107 11.347 1.00 84.88 93 THR A O 1
ATOM 696 N N . THR A 1 94 ? -16.907 6.518 9.429 1.00 82.25 94 THR A N 1
ATOM 697 C CA . THR A 1 94 ? -17.634 7.738 9.045 1.00 82.25 94 THR A CA 1
ATOM 698 C C . THR A 1 94 ? -18.655 7.499 7.929 1.00 82.25 94 THR A C 1
ATOM 700 O O . THR A 1 94 ? -19.638 8.235 7.833 1.00 82.25 94 THR A O 1
ATOM 703 N N . GLY A 1 95 ? -18.463 6.459 7.112 1.00 80.06 95 GLY A N 1
ATOM 704 C CA . GLY A 1 95 ? -19.232 6.198 5.893 1.00 80.06 95 GLY A CA 1
ATOM 705 C C . GLY A 1 95 ? -18.787 7.039 4.691 1.00 80.06 95 GLY A C 1
ATOM 706 O O . GLY A 1 95 ? -19.496 7.070 3.686 1.00 80.06 95 GLY A O 1
ATOM 707 N N . GLU A 1 96 ? -17.660 7.746 4.794 1.00 80.88 96 GLU A N 1
ATOM 708 C CA . GLU A 1 96 ? -17.118 8.581 3.723 1.00 80.88 96 GLU A CA 1
ATOM 709 C C . GLU A 1 96 ? -16.372 7.724 2.685 1.00 80.88 96 GLU A C 1
ATOM 711 O O . GLU A 1 96 ? -15.607 6.820 3.026 1.00 80.88 96 GLU A O 1
ATOM 716 N N . GLU A 1 97 ? -16.592 8.016 1.402 1.00 83.25 97 GLU A N 1
ATOM 717 C CA . GLU A 1 97 ? -15.871 7.413 0.279 1.00 83.25 97 GLU A CA 1
ATOM 718 C C . GLU A 1 97 ? -15.183 8.518 -0.526 1.00 83.25 97 GLU A C 1
ATOM 720 O O . GLU A 1 97 ? -15.816 9.508 -0.900 1.00 83.25 97 GLU A O 1
ATOM 725 N N . GLU A 1 98 ? -13.896 8.342 -0.819 1.00 79.56 98 GLU A N 1
ATOM 726 C CA . GLU A 1 98 ? -13.120 9.277 -1.632 1.00 79.56 98 GLU A CA 1
ATOM 727 C C . GLU A 1 98 ? -12.461 8.558 -2.807 1.00 79.56 98 GLU A C 1
ATOM 729 O O . GLU A 1 98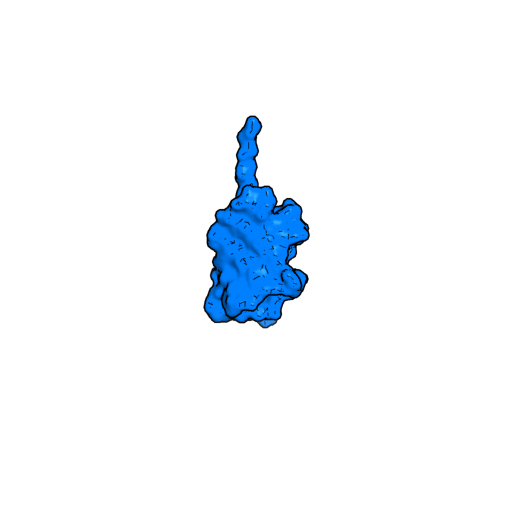 ? -11.789 7.542 -2.645 1.00 79.56 98 GLU A O 1
ATOM 734 N N . GLU A 1 99 ? -12.632 9.104 -4.013 1.00 67.38 99 GLU A N 1
ATOM 735 C CA . GLU A 1 99 ? -12.177 8.487 -5.268 1.00 67.38 99 GLU A CA 1
ATOM 736 C C . GLU A 1 99 ? -10.691 8.754 -5.580 1.00 67.38 99 GLU A C 1
ATOM 738 O O . GLU A 1 99 ? -10.128 8.147 -6.491 1.00 67.38 99 GLU A O 1
ATOM 743 N N . ILE A 1 100 ? -10.040 9.671 -4.854 1.00 62.59 100 ILE A N 1
ATOM 744 C CA . ILE A 1 100 ? -8.651 10.071 -5.111 1.00 62.59 100 ILE A CA 1
ATOM 745 C C . ILE A 1 100 ? -7.898 10.206 -3.791 1.00 62.59 100 ILE A C 1
ATOM 747 O O . ILE A 1 100 ? -8.108 11.175 -3.074 1.00 62.59 100 ILE A O 1
ATOM 751 N N . ILE A 1 101 ? -6.944 9.307 -3.527 1.00 61.03 101 ILE A N 1
ATOM 752 C CA . ILE A 1 101 ? -5.973 9.463 -2.428 1.00 61.03 101 ILE A CA 1
ATOM 753 C C . ILE A 1 101 ? -4.955 10.560 -2.816 1.00 61.03 101 ILE A C 1
ATOM 755 O O . ILE A 1 101 ? -4.081 10.298 -3.657 1.00 61.03 101 ILE A O 1
ATOM 759 N N . PRO A 1 102 ? -5.032 11.783 -2.249 1.00 52.03 102 PRO A N 1
ATOM 760 C CA . PRO A 1 102 ? -4.398 12.963 -2.838 1.00 52.03 102 PRO A CA 1
ATOM 761 C C . PRO A 1 102 ? -2.933 13.183 -2.424 1.00 52.03 102 PRO A C 1
ATOM 763 O O . PRO A 1 102 ? -2.223 13.951 -3.074 1.00 52.03 102 PRO A O 1
ATOM 766 N N . GLY A 1 103 ? -2.432 12.517 -1.384 1.00 56.25 103 GLY A N 1
ATOM 767 C CA . GLY A 1 103 ? -1.071 12.741 -0.895 1.00 56.25 103 GLY A CA 1
ATOM 768 C C . GLY A 1 103 ? -0.062 11.796 -1.531 1.00 56.25 103 GLY A C 1
ATOM 769 O O . GLY A 1 103 ? 0.130 10.716 -1.004 1.00 56.25 103 GLY A O 1
ATOM 770 N N . GLN A 1 104 ? 0.611 12.168 -2.626 1.00 56.44 104 GLN A N 1
ATOM 771 C CA . GLN A 1 104 ? 1.846 11.493 -3.062 1.00 56.44 104 GLN A CA 1
ATOM 772 C C . GLN A 1 104 ? 3.055 12.365 -2.702 1.00 56.44 104 GLN A C 1
ATOM 774 O O . GLN A 1 104 ? 3.289 13.393 -3.337 1.00 56.44 104 GLN A O 1
ATOM 779 N N . LYS A 1 105 ? 3.854 11.955 -1.713 1.00 50.47 105 LYS A N 1
ATOM 780 C CA . LYS A 1 105 ? 5.137 12.596 -1.400 1.00 50.47 105 LYS A CA 1
ATOM 781 C C . LYS A 1 105 ? 6.288 11.688 -1.837 1.00 50.47 105 LYS A C 1
ATOM 783 O O . LYS A 1 105 ? 6.515 10.632 -1.254 1.00 50.47 105 LYS A O 1
ATOM 788 N N . SER A 1 106 ? 7.027 12.107 -2.864 1.00 44.66 106 SER A N 1
ATOM 789 C CA . SER A 1 106 ? 8.330 11.510 -3.185 1.00 44.66 106 SER A CA 1
ATOM 790 C C . SER A 1 106 ? 9.378 12.092 -2.226 1.00 44.66 106 SER A C 1
ATOM 792 O O . SER A 1 106 ? 9.429 13.320 -2.085 1.00 44.66 106 SER A O 1
ATOM 794 N N . PRO A 1 107 ? 10.234 11.287 -1.570 1.00 40.31 107 PRO A N 1
ATOM 795 C CA . PRO A 1 107 ? 11.451 11.801 -0.975 1.00 40.31 107 PRO A CA 1
ATOM 796 C C . PRO A 1 107 ? 12.296 12.393 -2.108 1.00 40.31 107 PRO A C 1
ATOM 798 O O . PRO A 1 107 ? 12.401 11.822 -3.196 1.00 40.31 107 PRO A O 1
ATOM 801 N N . ALA A 1 108 ? 12.833 13.591 -1.879 1.00 35.03 108 ALA A N 1
ATOM 802 C CA . ALA A 1 108 ? 13.800 14.188 -2.790 1.00 35.03 108 ALA A CA 1
ATOM 803 C C . ALA A 1 108 ? 14.998 13.231 -2.941 1.00 35.03 108 ALA A C 1
ATOM 805 O O . ALA A 1 108 ? 15.356 12.576 -1.957 1.00 35.03 108 ALA A O 1
ATOM 806 N N . PRO A 1 109 ? 15.632 13.139 -4.125 1.00 35.53 109 PRO A N 1
ATOM 807 C CA . PRO A 1 109 ? 16.831 12.329 -4.278 1.00 35.53 109 PRO A CA 1
ATOM 808 C C . PRO A 1 109 ? 17.868 12.795 -3.253 1.00 35.53 109 PRO A C 1
ATOM 810 O O . PRO A 1 109 ? 18.169 13.989 -3.159 1.00 35.53 109 PRO A O 1
ATOM 813 N N . ALA A 1 110 ? 18.385 11.861 -2.454 1.00 41.19 110 ALA A N 1
ATOM 814 C CA . ALA A 1 110 ? 19.487 12.134 -1.550 1.00 41.19 110 ALA A CA 1
ATOM 815 C C . ALA A 1 110 ? 20.692 12.557 -2.399 1.00 41.19 110 ALA A C 1
ATOM 817 O O . ALA A 1 110 ? 21.345 11.732 -3.035 1.00 41.19 110 ALA A O 1
ATOM 818 N N . VAL A 1 111 ? 20.979 13.858 -2.446 1.00 36.16 111 VAL A N 1
ATOM 819 C CA . VAL A 1 111 ? 22.251 14.354 -2.969 1.00 36.16 111 VAL A CA 1
ATOM 820 C C . VAL A 1 111 ? 23.322 13.855 -2.004 1.00 36.16 111 VAL A C 1
ATOM 822 O O . VAL A 1 111 ? 23.538 14.442 -0.945 1.00 36.16 111 VAL A O 1
ATOM 825 N N . ILE A 1 112 ? 23.970 12.738 -2.339 1.00 36.81 112 ILE A N 1
ATOM 826 C CA . ILE A 1 112 ? 25.172 12.287 -1.642 1.00 36.81 112 ILE A CA 1
ATOM 827 C C . ILE A 1 112 ? 26.268 13.294 -1.990 1.00 36.81 112 ILE A C 1
ATOM 829 O O . ILE A 1 112 ? 26.913 13.206 -3.034 1.00 36.81 112 ILE A O 1
ATOM 833 N N . LEU A 1 113 ? 26.468 14.287 -1.123 1.00 34.84 113 LEU A N 1
ATOM 834 C CA . LEU A 1 113 ? 27.627 15.166 -1.197 1.00 34.84 113 LEU A CA 1
ATOM 835 C C . LEU A 1 113 ? 28.846 14.380 -0.693 1.00 34.84 113 LEU A C 1
ATOM 837 O O . LEU A 1 113 ? 29.239 14.464 0.470 1.00 34.84 113 LEU A O 1
ATOM 841 N N . ALA A 1 114 ? 29.422 13.563 -1.574 1.00 36.69 114 ALA A N 1
ATOM 842 C CA . ALA A 1 114 ? 30.704 12.922 -1.338 1.00 36.69 114 ALA A CA 1
ATOM 843 C C . ALA A 1 114 ? 31.813 13.991 -1.346 1.00 36.69 114 ALA A C 1
ATOM 845 O O . ALA A 1 114 ? 32.222 14.471 -2.395 1.00 36.69 114 ALA A O 1
ATOM 846 N N . GLY A 1 115 ? 32.234 14.375 -0.139 1.00 32.19 115 GLY A N 1
ATOM 847 C CA . GLY A 1 115 ? 33.580 14.796 0.265 1.00 32.19 115 GLY A CA 1
ATOM 848 C C . GLY A 1 115 ? 34.398 15.744 -0.624 1.00 32.19 115 GLY A C 1
ATOM 849 O O . GLY A 1 115 ? 34.920 15.339 -1.651 1.00 32.19 115 GLY A O 1
ATOM 850 N N . ALA A 1 116 ? 34.706 16.933 -0.092 1.00 38.88 116 ALA A N 1
ATOM 851 C CA . ALA A 1 116 ? 36.094 17.377 0.111 1.00 38.88 116 ALA A CA 1
ATOM 852 C C . ALA A 1 116 ? 36.141 18.665 0.954 1.00 38.88 116 ALA A C 1
ATOM 854 O O . ALA A 1 116 ? 35.643 19.720 0.570 1.00 38.88 116 ALA A O 1
ATOM 855 N N . ILE A 1 117 ? 36.774 18.555 2.118 1.00 37.75 117 ILE A N 1
ATOM 856 C CA . ILE A 1 117 ? 37.232 19.654 2.970 1.00 37.75 117 ILE A CA 1
ATOM 857 C C . ILE A 1 117 ? 38.531 20.209 2.369 1.00 37.75 117 ILE A C 1
ATOM 859 O O . ILE A 1 117 ? 39.480 19.434 2.311 1.00 37.75 117 ILE A O 1
ATOM 863 N N . THR A 1 118 ? 38.612 21.515 2.053 1.00 29.81 118 THR A N 1
ATOM 864 C CA . THR A 1 118 ? 39.744 22.396 2.450 1.00 29.81 118 THR A CA 1
ATOM 865 C C . THR A 1 118 ? 39.522 23.893 2.146 1.00 29.81 118 THR A C 1
ATOM 867 O O . THR A 1 118 ? 39.416 24.313 1.003 1.00 29.81 118 THR A O 1
ATOM 870 N N . LEU A 1 119 ? 39.575 24.687 3.225 1.00 29.72 119 LEU A N 1
ATOM 871 C CA . LEU A 1 119 ? 40.395 25.899 3.406 1.00 29.72 119 LEU A CA 1
ATOM 872 C C . LEU A 1 119 ? 40.169 27.148 2.516 1.00 29.72 119 LEU A C 1
ATOM 874 O O . LEU A 1 119 ? 40.688 27.244 1.413 1.00 29.72 119 LEU A O 1
ATOM 878 N N . ALA A 1 120 ? 39.568 28.197 3.093 1.00 35.69 120 ALA A N 1
ATOM 879 C CA . ALA A 1 120 ? 40.284 29.403 3.553 1.00 35.69 120 ALA A CA 1
ATOM 880 C C . ALA A 1 120 ? 39.309 30.574 3.773 1.00 35.69 120 ALA A C 1
ATOM 882 O O . ALA A 1 120 ? 38.822 31.212 2.841 1.00 35.69 120 ALA A O 1
ATOM 883 N N . VAL A 1 121 ? 39.080 30.900 5.045 1.00 40.47 121 VAL A N 1
ATOM 884 C CA . VAL A 1 121 ? 38.606 32.219 5.469 1.00 40.47 121 VAL A CA 1
ATOM 885 C C . VAL A 1 121 ? 39.695 33.229 5.111 1.00 40.47 121 VAL A C 1
ATOM 887 O O . VAL A 1 121 ? 40.790 33.169 5.662 1.00 40.47 121 VAL A O 1
ATOM 890 N N . LEU A 1 122 ? 39.406 34.166 4.208 1.00 39.22 122 LEU A N 1
ATOM 891 C CA . LEU A 1 122 ? 40.272 35.322 3.963 1.00 39.22 122 LEU A CA 1
ATOM 892 C C . LEU A 1 122 ? 39.438 36.602 3.877 1.00 39.22 122 LEU A C 1
ATOM 894 O O . LEU A 1 122 ? 39.412 37.327 2.889 1.00 39.22 122 LEU A O 1
ATOM 898 N N . ILE A 1 123 ? 38.752 36.887 4.984 1.00 44.66 123 ILE A N 1
ATOM 899 C CA . ILE A 1 123 ? 38.372 38.251 5.343 1.00 44.66 123 ILE A CA 1
ATOM 900 C C . ILE A 1 123 ? 39.595 38.853 6.036 1.00 44.66 123 ILE A C 1
ATOM 902 O O . ILE A 1 123 ? 39.741 38.699 7.242 1.00 44.66 123 ILE A O 1
ATOM 906 N N . PHE A 1 124 ? 40.488 39.513 5.293 1.00 41.06 124 PHE A N 1
ATOM 907 C CA . PHE A 1 124 ? 41.272 40.631 5.830 1.00 41.06 124 PHE A CA 1
ATOM 908 C C . PHE A 1 124 ? 41.947 41.446 4.713 1.00 41.06 124 PHE A C 1
ATOM 910 O O . PHE A 1 124 ? 42.727 40.927 3.925 1.00 41.06 124 PHE A O 1
ATOM 917 N N . ARG A 1 125 ? 41.700 42.763 4.769 1.00 41.00 125 ARG A N 1
ATOM 918 C CA . ARG A 1 125 ? 42.502 43.884 4.232 1.00 41.00 125 ARG A CA 1
ATOM 919 C C . ARG A 1 125 ? 42.326 44.288 2.770 1.00 41.00 125 ARG A C 1
ATOM 921 O O . ARG A 1 125 ? 43.186 44.092 1.924 1.00 41.00 125 ARG A O 1
ATOM 928 N N . ARG A 1 126 ? 41.294 45.110 2.563 1.00 41.91 126 ARG A N 1
ATOM 929 C CA . ARG A 1 126 ? 41.321 46.216 1.597 1.00 41.91 126 ARG A CA 1
ATOM 930 C C . ARG A 1 126 ? 41.732 47.504 2.337 1.00 41.91 126 ARG A C 1
ATOM 932 O O . ARG A 1 126 ? 40.875 48.177 2.901 1.00 41.91 126 ARG A O 1
ATOM 939 N N . ARG A 1 127 ? 43.037 47.809 2.414 1.00 46.66 127 ARG A N 1
ATOM 940 C CA . ARG A 1 127 ? 43.585 49.163 2.676 1.00 46.66 127 ARG A CA 1
ATOM 941 C C . ARG A 1 127 ? 45.102 49.197 2.419 1.00 46.66 127 ARG A C 1
ATOM 943 O O . ARG A 1 127 ? 45.794 48.313 2.913 1.00 46.66 127 ARG A O 1
ATOM 950 N N . TYR A 1 128 ? 45.547 50.265 1.742 1.00 39.56 128 TYR A N 1
ATOM 951 C CA . TYR A 1 128 ? 46.906 50.615 1.268 1.00 39.56 128 TYR A CA 1
ATOM 952 C C . TYR A 1 128 ? 47.343 49.849 0.003 1.00 39.56 128 TYR A C 1
ATOM 954 O O . TYR A 1 128 ? 47.305 48.628 0.001 1.00 39.56 128 TYR A O 1
ATOM 962 N N . SER A 1 129 ? 47.726 50.472 -1.115 1.00 44.22 129 SER A N 1
ATOM 963 C CA . SER A 1 129 ? 48.125 51.854 -1.423 1.00 44.22 129 SER A CA 1
ATOM 964 C C . SER A 1 129 ? 47.636 52.266 -2.813 1.00 44.22 129 SER A C 1
ATOM 966 O O . SER A 1 129 ? 47.239 51.366 -3.584 1.00 44.22 129 SER A O 1
#